Protein AF-A0A529XV09-F1 (afdb_monomer_lite)

pLDDT: mean 88.76, std 7.76, range [55.12, 96.38]

Foldseek 3Di:
DLVVQLVCVLVVVDDDDDDCVVCVVVCVVVSDHDPDDDDDDDPDDDDDDDDADADDPVVLVVLVVVCVVVVHDPVVSVCRRHHND

Secondary structure (DSSP, 8-state):
-HHHHHHHHHTTS------HHHHHHHHHTTSS-------PPP-PPP-----SSPPPHHHHHHHHHHHHHTT--HHHHHHHHH---

Sequence (85 aa):
DYNLVLDAAAHGLGIALARPPLTADQLRSGRIVAVDERVALNPVSYWMDRPIGRPRAAATDLARRIAEQAGLAREKLEAFLQDDV

Radius of gyration: 18.3 Å; chains: 1; bounding box: 39×25×45 Å

Structure (mmCIF, N/CA/C/O backbone):
data_AF-A0A529XV09-F1
#
_entry.id   AF-A0A529XV09-F1
#
loop_
_atom_site.group_PDB
_atom_site.id
_atom_site.type_symbol
_atom_site.label_atom_id
_atom_site.label_alt_id
_atom_site.label_comp_id
_atom_site.label_asym_id
_atom_site.label_entity_id
_atom_site.label_seq_id
_atom_site.pdbx_PDB_ins_code
_atom_site.Cartn_x
_atom_site.Cartn_y
_atom_site.Cartn_z
_atom_site.occupancy
_atom_site.B_iso_or_equiv
_atom_site.auth_seq_id
_atom_site.auth_comp_id
_atom_site.auth_asym_id
_atom_site.auth_atom_id
_atom_site.pdbx_PDB_model_num
ATOM 1 N N . ASP A 1 1 ? 9.516 -1.490 16.760 1.00 71.38 1 ASP A N 1
ATOM 2 C CA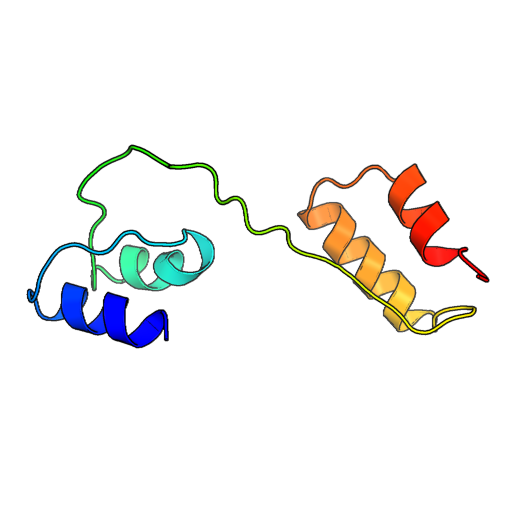 . ASP A 1 1 ? 8.884 -2.324 15.720 1.00 71.38 1 ASP A CA 1
ATOM 3 C C . ASP A 1 1 ? 7.439 -1.871 15.552 1.00 71.38 1 ASP A C 1
ATOM 5 O O . ASP A 1 1 ? 6.825 -1.484 16.541 1.00 71.38 1 ASP A O 1
ATOM 9 N N . TYR A 1 2 ? 6.925 -1.856 14.325 1.00 73.69 2 TYR A N 1
ATOM 10 C CA . TYR A 1 2 ? 5.550 -1.460 14.027 1.00 73.69 2 TYR A CA 1
ATOM 11 C C . TYR A 1 2 ? 4.520 -2.440 14.597 1.00 73.69 2 TYR A C 1
ATOM 13 O O . TYR A 1 2 ? 3.451 -2.028 15.045 1.00 73.69 2 TYR A O 1
ATOM 21 N N . ASN A 1 3 ? 4.875 -3.726 14.635 1.00 83.44 3 ASN A N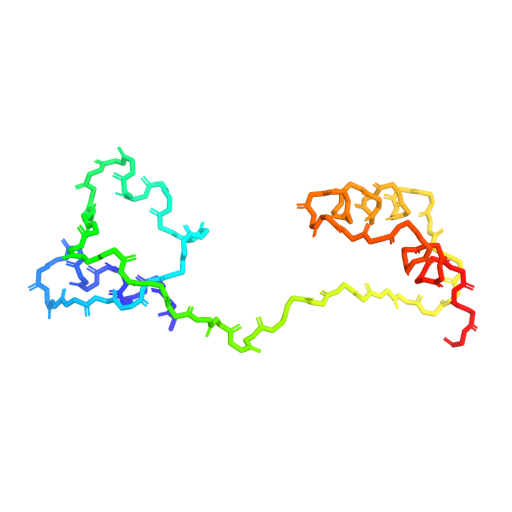 1
ATOM 22 C CA . ASN A 1 3 ? 3.992 -4.780 15.123 1.00 83.44 3 ASN A CA 1
ATOM 23 C C . ASN A 1 3 ? 3.672 -4.602 16.611 1.00 83.44 3 ASN A C 1
ATOM 25 O O . ASN A 1 3 ? 2.515 -4.703 16.999 1.00 83.44 3 ASN A O 1
ATOM 29 N N . LEU A 1 4 ? 4.664 -4.207 17.419 1.00 89.12 4 LEU A N 1
ATOM 30 C CA . LEU A 1 4 ? 4.481 -3.964 18.853 1.00 89.12 4 LEU A CA 1
ATOM 31 C C . LEU A 1 4 ? 3.445 -2.863 19.135 1.00 89.12 4 LEU A C 1
ATOM 33 O O . LEU A 1 4 ? 2.647 -2.978 20.060 1.00 89.12 4 LEU A O 1
ATOM 37 N N . VAL A 1 5 ? 3.451 -1.791 18.336 1.00 90.38 5 VAL A N 1
ATOM 38 C CA . VAL A 1 5 ? 2.513 -0.671 18.503 1.00 90.38 5 VAL A CA 1
ATOM 39 C C . VAL A 1 5 ? 1.092 -1.091 18.117 1.00 90.38 5 VAL A C 1
ATOM 41 O O . VAL A 1 5 ? 0.137 -0.723 18.799 1.00 90.38 5 VAL A O 1
ATOM 44 N N . LEU A 1 6 ? 0.945 -1.894 17.057 1.00 89.69 6 LEU A N 1
ATOM 45 C CA . LEU A 1 6 ? -0.353 -2.446 16.661 1.00 89.69 6 LEU A CA 1
ATOM 46 C C . LEU A 1 6 ? -0.890 -3.443 17.693 1.00 89.69 6 LEU A C 1
ATOM 48 O O . LEU A 1 6 ? -2.082 -3.418 17.987 1.00 89.69 6 LEU A O 1
ATOM 52 N N . ASP A 1 7 ? -0.027 -4.268 18.285 1.00 92.25 7 ASP A N 1
ATOM 53 C CA . ASP A 1 7 ? -0.409 -5.195 19.354 1.00 92.25 7 ASP A CA 1
ATOM 54 C C . ASP A 1 7 ? -0.868 -4.454 20.614 1.00 92.25 7 ASP A C 1
ATOM 56 O O . ASP A 1 7 ? -1.893 -4.805 21.196 1.00 92.25 7 ASP A O 1
ATOM 60 N N . ALA A 1 8 ? -0.171 -3.380 20.995 1.00 93.06 8 ALA A N 1
ATOM 61 C CA . ALA A 1 8 ? -0.589 -2.531 22.105 1.00 93.06 8 ALA A CA 1
ATOM 62 C C . ALA A 1 8 ? -1.981 -1.918 21.863 1.00 93.06 8 ALA A C 1
ATOM 64 O O . ALA A 1 8 ? -2.839 -1.958 22.748 1.00 93.06 8 ALA A O 1
ATOM 65 N N . ALA A 1 9 ? -2.238 -1.408 20.654 1.00 93.88 9 ALA A N 1
ATOM 66 C CA . ALA A 1 9 ? -3.550 -0.880 20.281 1.00 93.88 9 ALA A CA 1
ATOM 67 C C . ALA A 1 9 ? -4.639 -1.970 20.290 1.00 93.88 9 ALA A C 1
ATOM 69 O O . ALA A 1 9 ? -5.724 -1.752 20.826 1.00 93.88 9 ALA A O 1
ATOM 70 N N . ALA A 1 10 ? -4.336 -3.168 19.780 1.00 93.75 10 ALA A N 1
ATOM 71 C CA . ALA A 1 10 ? -5.250 -4.313 19.799 1.00 93.75 10 ALA A CA 1
ATOM 72 C C . ALA A 1 10 ? -5.581 -4.808 21.222 1.00 93.75 10 ALA A C 1
ATOM 74 O O . ALA A 1 10 ? -6.600 -5.461 21.429 1.00 93.75 10 ALA A O 1
ATOM 75 N N . HIS A 1 11 ? -4.738 -4.508 22.214 1.00 95.56 11 HIS A N 1
ATOM 76 C CA . HIS A 1 11 ? -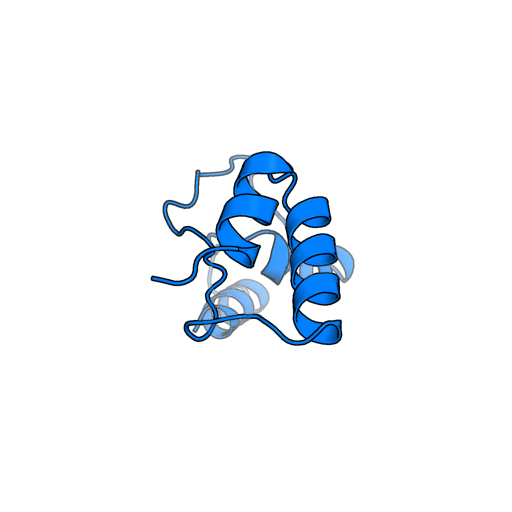4.986 -4.789 23.634 1.00 95.56 11 HIS A CA 1
ATOM 77 C C . HIS A 1 11 ? -5.583 -3.600 24.400 1.00 95.56 11 HIS A C 1
ATOM 79 O O . HIS A 1 11 ? -5.651 -3.627 25.627 1.00 95.56 11 HIS A O 1
ATOM 85 N N . GLY A 1 12 ? -6.039 -2.561 23.695 1.00 94.31 12 GLY A N 1
ATOM 86 C CA . GLY A 1 12 ? -6.720 -1.419 24.304 1.00 94.31 12 GLY A CA 1
ATOM 87 C C . GLY A 1 12 ? -5.790 -0.447 25.030 1.00 94.31 12 GLY A C 1
ATOM 88 O O . GLY A 1 12 ? -6.263 0.372 25.812 1.00 94.31 12 GLY A O 1
ATOM 89 N N . LEU A 1 13 ? -4.478 -0.502 24.775 1.00 95.50 13 LEU A N 1
ATOM 90 C CA . LEU A 1 13 ? -3.501 0.394 25.407 1.00 95.50 13 LEU A CA 1
ATOM 91 C C . LEU A 1 13 ? -3.443 1.788 24.754 1.00 95.50 13 LEU A C 1
ATOM 93 O O . LEU A 1 13 ? -2.730 2.660 25.247 1.00 95.50 13 LEU A O 1
ATOM 97 N N . GLY A 1 14 ? -4.169 2.018 23.654 1.00 93.81 14 GLY A N 1
ATOM 98 C CA . GLY A 1 14 ? -4.268 3.330 23.012 1.00 93.81 14 GLY A CA 1
ATOM 99 C C . GLY A 1 14 ? -4.614 3.274 21.524 1.00 93.81 14 GLY A C 1
ATOM 100 O O . GLY A 1 14 ? -5.064 2.254 21.008 1.00 93.81 14 GLY A O 1
ATOM 101 N N . ILE A 1 15 ? -4.383 4.396 20.835 1.00 93.50 15 ILE A N 1
ATOM 102 C CA . ILE A 1 15 ? -4.578 4.558 19.387 1.00 93.50 15 ILE A CA 1
ATOM 103 C C . ILE A 1 15 ? -3.207 4.605 18.706 1.00 93.50 15 ILE A C 1
ATOM 105 O O . ILE A 1 15 ? -2.302 5.299 19.167 1.00 93.50 15 ILE A O 1
ATOM 109 N N . ALA A 1 16 ? -3.066 3.892 17.589 1.00 92.25 16 ALA A N 1
ATOM 110 C CA . ALA A 1 16 ? -1.840 3.849 16.800 1.00 92.25 16 ALA A CA 1
ATOM 111 C C . ALA A 1 16 ? -2.036 4.503 15.428 1.00 92.25 16 ALA A C 1
ATOM 113 O O . ALA A 1 16 ? -2.997 4.197 14.722 1.00 92.25 16 ALA A O 1
ATOM 114 N N . LEU A 1 17 ? -1.083 5.344 15.007 1.00 89.94 17 LEU A N 1
ATOM 115 C CA . LEU A 1 17 ? -0.998 5.776 13.612 1.00 89.94 17 LEU A CA 1
ATOM 116 C C . LEU A 1 17 ? -0.434 4.626 12.776 1.00 89.94 17 LEU A C 1
ATOM 118 O O . LEU A 1 17 ? 0.747 4.284 12.902 1.00 89.94 17 LEU A O 1
ATOM 122 N N . ALA A 1 18 ? -1.294 4.042 11.942 1.00 88.06 18 ALA A N 1
ATOM 123 C CA . ALA A 1 18 ? -1.039 2.809 11.214 1.00 88.06 18 ALA A CA 1
ATOM 124 C C . ALA A 1 18 ? -0.703 3.020 9.713 1.00 88.06 18 ALA A C 1
ATOM 126 O O . ALA A 1 18 ? -1.171 3.969 9.089 1.00 88.06 18 ALA A O 1
ATOM 127 N N . ARG A 1 19 ? 0.086 2.119 9.109 1.00 85.06 19 ARG A N 1
ATOM 128 C CA . ARG A 1 19 ? 0.429 2.104 7.683 1.00 85.06 19 ARG A CA 1
ATOM 129 C C . ARG A 1 19 ? -0.537 1.137 7.009 1.00 85.06 19 ARG A C 1
ATOM 131 O O . ARG A 1 19 ? -0.463 -0.050 7.332 1.00 85.06 19 ARG A O 1
ATOM 138 N N . PRO A 1 20 ? -1.380 1.589 6.065 1.00 77.81 20 PRO A N 1
ATOM 139 C CA . PRO A 1 20 ? -2.435 0.757 5.489 1.00 77.81 20 PRO A CA 1
ATOM 140 C C . PRO A 1 20 ? -1.994 -0.639 5.001 1.00 77.81 20 PRO A C 1
ATOM 142 O O . PRO A 1 20 ? -2.696 -1.605 5.302 1.00 77.81 20 PRO A O 1
ATOM 145 N N . PRO A 1 21 ? -0.818 -0.820 4.353 1.00 78.19 21 PRO A N 1
ATOM 146 C CA . PRO A 1 21 ? -0.376 -2.155 3.936 1.00 78.19 21 PRO A CA 1
ATOM 147 C C . PRO A 1 21 ? -0.150 -3.137 5.095 1.00 78.19 21 PRO A C 1
ATOM 149 O O . PRO A 1 21 ? -0.261 -4.340 4.903 1.00 78.19 21 PRO A O 1
ATOM 152 N N . LEU A 1 22 ? 0.169 -2.643 6.295 1.00 81.12 22 LEU A N 1
ATOM 153 C CA . LEU A 1 22 ? 0.476 -3.471 7.467 1.00 81.12 22 LEU A CA 1
ATOM 154 C C . LEU A 1 22 ? -0.763 -3.784 8.317 1.00 81.12 22 LEU A C 1
ATOM 156 O O . LEU A 1 22 ? -0.711 -4.652 9.187 1.00 81.12 22 LEU A O 1
ATOM 160 N N . THR A 1 23 ? -1.875 -3.082 8.089 1.00 88.50 23 THR A N 1
ATOM 161 C CA . THR A 1 23 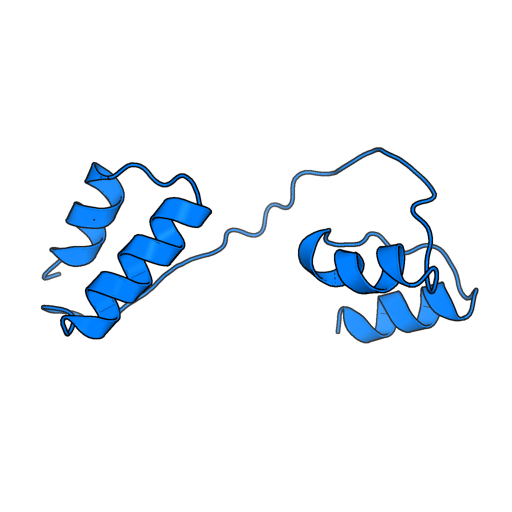? -3.106 -3.236 8.877 1.00 88.50 23 THR A CA 1
ATOM 162 C C . THR A 1 23 ? -4.257 -3.877 8.132 1.00 88.50 23 THR A C 1
ATOM 164 O O . THR A 1 23 ? -5.223 -4.263 8.785 1.00 88.50 23 THR A O 1
ATOM 167 N N . ALA A 1 24 ? -4.166 -4.038 6.809 1.00 89.44 24 ALA A N 1
ATOM 168 C CA . ALA A 1 24 ? -5.253 -4.568 5.988 1.00 89.44 24 ALA A CA 1
ATOM 169 C C . ALA A 1 24 ? -5.840 -5.879 6.545 1.00 89.44 24 ALA A C 1
ATOM 171 O O . ALA A 1 24 ? -7.056 -6.008 6.663 1.00 89.44 24 ALA A O 1
ATOM 172 N N . ASP A 1 25 ? -4.994 -6.832 6.935 1.00 90.38 25 ASP A N 1
ATOM 173 C CA . ASP A 1 25 ? -5.441 -8.131 7.454 1.00 90.38 25 ASP A CA 1
ATOM 174 C C . ASP A 1 25 ? -6.073 -8.020 8.846 1.00 90.38 25 ASP A C 1
ATOM 176 O O . ASP A 1 25 ? -7.076 -8.673 9.124 1.00 90.38 25 ASP A O 1
ATOM 180 N N . GLN A 1 26 ? -5.526 -7.155 9.702 1.00 91.19 26 GLN A N 1
ATOM 181 C CA . GLN A 1 26 ? -6.025 -6.946 11.063 1.00 91.19 26 GLN A CA 1
ATOM 182 C C . GLN A 1 26 ? -7.351 -6.176 11.090 1.00 91.19 26 GLN A C 1
ATOM 184 O O . GLN A 1 26 ? -8.196 -6.432 11.944 1.00 91.19 26 GLN A O 1
ATOM 189 N N . LEU A 1 27 ? -7.544 -5.256 10.141 1.00 92.25 27 LEU A N 1
ATOM 190 C CA . LEU A 1 27 ? -8.815 -4.570 9.918 1.00 92.25 27 LEU A CA 1
ATOM 191 C C . LEU A 1 27 ? -9.870 -5.550 9.395 1.00 92.25 27 LEU A C 1
ATOM 193 O O . LEU A 1 27 ? -10.979 -5.586 9.918 1.00 92.25 27 LEU A O 1
ATOM 197 N N . ARG A 1 28 ? -9.524 -6.395 8.409 1.00 93.56 28 ARG A N 1
ATOM 198 C CA . ARG A 1 28 ? -10.452 -7.415 7.884 1.00 93.56 28 ARG A CA 1
ATOM 199 C C . ARG A 1 28 ? -10.854 -8.451 8.931 1.00 93.56 28 ARG A C 1
ATOM 201 O O . ARG A 1 28 ? -11.987 -8.915 8.899 1.00 93.56 28 ARG A O 1
ATOM 208 N N . SER A 1 29 ? -9.950 -8.827 9.835 1.00 94.50 29 SER A N 1
ATOM 209 C CA . SER A 1 29 ? -10.257 -9.775 10.912 1.00 94.50 29 SER A CA 1
ATOM 210 C C . SER A 1 29 ? -11.029 -9.155 12.079 1.00 94.50 29 SER A C 1
ATOM 212 O O . SER A 1 29 ? -11.469 -9.885 12.962 1.00 94.50 29 SER A O 1
ATOM 214 N N . GLY A 1 30 ? -11.180 -7.826 12.110 1.00 93.81 30 GLY A N 1
ATOM 215 C CA . GLY A 1 30 ? -11.793 -7.105 13.225 1.00 93.81 30 GLY A CA 1
ATOM 216 C C . GLY A 1 30 ? -10.916 -7.033 14.479 1.00 93.81 30 GLY A C 1
ATOM 217 O O . GLY A 1 30 ? -11.399 -6.619 15.529 1.00 93.81 30 GLY A O 1
ATOM 218 N N . ARG A 1 31 ? -9.632 -7.414 14.395 1.00 93.19 31 ARG A N 1
ATOM 219 C CA . ARG A 1 31 ? -8.684 -7.320 15.520 1.00 93.19 31 ARG A CA 1
ATOM 220 C C . ARG A 1 31 ? -8.442 -5.871 15.946 1.00 93.19 31 ARG A C 1
ATOM 222 O O . ARG A 1 31 ? -8.210 -5.602 17.119 1.00 93.19 31 ARG A O 1
ATOM 229 N N . ILE A 1 32 ? -8.473 -4.955 14.984 1.00 92.62 32 ILE A N 1
ATOM 230 C CA . ILE A 1 32 ? -8.415 -3.506 15.187 1.00 92.62 32 ILE A CA 1
ATOM 231 C C . ILE A 1 32 ? -9.460 -2.837 14.296 1.00 92.62 32 ILE A C 1
ATOM 233 O O . ILE A 1 32 ? -9.930 -3.430 13.325 1.00 92.62 32 ILE A O 1
ATOM 237 N N . VAL A 1 33 ? -9.777 -1.579 14.591 1.00 93.38 33 VAL A N 1
ATOM 238 C CA . VAL A 1 33 ? -10.692 -0.757 13.793 1.00 93.38 33 VAL A CA 1
ATOM 239 C C . VAL A 1 33 ? -10.054 0.597 13.488 1.00 93.38 33 VAL A C 1
ATOM 241 O O . VAL A 1 33 ? -9.305 1.137 14.304 1.00 93.38 33 VAL A O 1
ATOM 244 N N . ALA A 1 34 ? -10.334 1.146 12.305 1.00 93.00 34 ALA A N 1
ATOM 245 C CA . ALA A 1 34 ? -9.989 2.526 11.990 1.00 93.00 34 ALA A CA 1
ATOM 246 C C . ALA A 1 34 ? -10.936 3.462 12.754 1.00 93.00 34 ALA A C 1
ATOM 248 O O . ALA A 1 34 ? -12.150 3.391 12.589 1.00 93.00 34 ALA A O 1
ATOM 249 N N . VAL A 1 35 ? -10.373 4.321 13.602 1.00 93.06 35 VAL A N 1
ATOM 250 C CA . VAL A 1 35 ? -11.136 5.289 14.411 1.00 93.06 35 VAL A CA 1
ATOM 251 C C . VAL A 1 35 ? -11.244 6.670 13.755 1.00 93.06 35 VAL A C 1
ATOM 253 O O . VAL A 1 35 ? -11.979 7.518 14.247 1.00 93.06 35 VAL A O 1
ATOM 256 N N . ASP A 1 36 ? -10.502 6.906 12.668 1.00 91.81 36 ASP A N 1
ATOM 257 C CA . ASP A 1 36 ? -10.446 8.169 11.928 1.00 91.81 36 ASP A CA 1
ATOM 258 C C . ASP A 1 36 ? -10.091 7.900 10.453 1.00 91.81 36 ASP A C 1
ATOM 260 O O . ASP A 1 36 ? -9.333 6.972 10.160 1.00 91.81 36 ASP A O 1
ATOM 264 N N . GLU A 1 37 ? -10.629 8.701 9.530 1.00 89.12 37 GLU A N 1
ATOM 265 C CA . GLU A 1 37 ? -10.423 8.557 8.078 1.00 89.12 37 GLU A CA 1
ATOM 266 C C . GLU A 1 37 ? -9.231 9.368 7.544 1.00 89.12 37 GLU A C 1
ATOM 268 O O . GLU A 1 37 ? -8.822 9.205 6.392 1.00 89.12 37 GLU A O 1
ATOM 273 N N . ARG A 1 38 ? -8.655 10.263 8.354 1.00 89.19 38 ARG A N 1
ATOM 274 C CA . ARG A 1 38 ? -7.552 11.130 7.932 1.00 89.19 38 ARG A CA 1
ATOM 275 C C . ARG A 1 38 ? -6.285 10.313 7.705 1.00 89.19 38 ARG A C 1
ATOM 277 O O . ARG A 1 38 ? -5.795 9.615 8.590 1.00 89.19 38 ARG A O 1
ATOM 284 N N . VAL A 1 39 ? -5.694 10.490 6.526 1.00 85.69 39 VAL A N 1
ATOM 285 C CA . VAL A 1 39 ? -4.418 9.879 6.147 1.00 85.69 39 VAL A CA 1
ATOM 286 C C . VAL A 1 39 ? -3.355 10.965 6.034 1.00 85.69 39 VAL A C 1
ATOM 288 O O . VAL A 1 39 ? -3.543 11.967 5.346 1.00 85.69 39 VAL A O 1
ATOM 291 N N . ALA A 1 40 ? -2.220 10.760 6.700 1.00 84.19 40 ALA A N 1
ATOM 292 C CA . ALA A 1 40 ? -1.038 11.595 6.524 1.00 84.19 40 ALA A CA 1
ATOM 293 C C . ALA A 1 40 ? -0.144 11.018 5.419 1.00 84.19 40 ALA A C 1
ATOM 295 O O . ALA A 1 40 ? 0.046 9.801 5.334 1.00 84.19 40 ALA A O 1
ATOM 296 N N . LEU A 1 41 ? 0.447 11.891 4.598 1.00 79.81 41 LEU A N 1
ATOM 297 C CA . LEU A 1 41 ? 1.480 11.476 3.654 1.00 79.81 41 LEU A CA 1
ATOM 298 C C . LEU A 1 41 ? 2.681 10.936 4.429 1.00 79.81 41 LEU A C 1
ATOM 300 O O . LEU A 1 41 ? 3.220 11.595 5.318 1.00 79.81 41 LEU A O 1
ATOM 304 N N . ASN A 1 42 ? 3.101 9.726 4.080 1.00 73.44 42 ASN A N 1
ATOM 305 C CA . ASN A 1 42 ? 4.307 9.143 4.635 1.00 73.44 42 ASN A CA 1
ATOM 306 C C . ASN A 1 42 ? 5.520 9.687 3.856 1.00 73.44 42 ASN A C 1
ATOM 308 O O . ASN A 1 42 ? 5.604 9.429 2.656 1.00 73.44 42 ASN A O 1
ATOM 312 N N . PRO A 1 43 ? 6.471 10.398 4.495 1.00 74.31 43 PRO A N 1
ATOM 313 C CA . PRO A 1 43 ? 7.669 10.895 3.813 1.00 74.31 43 PRO A CA 1
ATOM 314 C C . PRO A 1 43 ? 8.640 9.769 3.421 1.00 74.31 43 PRO A C 1
ATOM 316 O O . PRO A 1 43 ? 9.599 9.999 2.686 1.00 74.31 43 PRO A O 1
ATOM 319 N N . VAL A 1 44 ? 8.427 8.546 3.920 1.00 72.38 44 VAL A N 1
ATOM 320 C CA . VAL A 1 44 ? 9.268 7.393 3.601 1.00 72.38 44 VAL A CA 1
ATOM 321 C C . VAL A 1 44 ? 8.974 6.917 2.183 1.00 72.38 44 VAL A C 1
ATOM 323 O O . VAL A 1 44 ? 7.879 6.446 1.882 1.00 72.38 44 VAL A O 1
ATOM 326 N N . SER A 1 45 ? 9.990 7.006 1.331 1.00 74.38 45 SER A N 1
ATOM 327 C CA . SER A 1 45 ? 9.959 6.482 -0.033 1.00 74.38 45 SER A CA 1
ATOM 328 C C . SER A 1 45 ? 10.362 5.006 -0.058 1.00 74.38 45 SER A C 1
ATOM 330 O O . SER A 1 45 ? 11.261 4.588 0.675 1.00 74.38 45 SER A O 1
ATOM 332 N N . TYR A 1 46 ? 9.701 4.220 -0.908 1.00 81.56 46 TYR A N 1
ATOM 333 C CA . TYR A 1 46 ? 10.141 2.870 -1.255 1.00 81.56 46 TYR A CA 1
ATOM 334 C C . TYR A 1 46 ? 11.117 2.953 -2.426 1.00 81.56 46 TYR A C 1
ATOM 336 O O . TYR A 1 46 ? 10.834 3.618 -3.422 1.00 81.56 46 TYR A O 1
ATOM 344 N N . TRP A 1 47 ? 12.249 2.265 -2.307 1.00 87.00 47 TRP A N 1
ATOM 345 C CA . TRP A 1 47 ? 13.295 2.240 -3.325 1.00 87.00 47 TRP A CA 1
ATOM 346 C C . TRP A 1 47 ? 13.489 0.814 -3.822 1.00 87.00 47 TRP A C 1
ATOM 348 O O . TRP A 1 47 ? 13.412 -0.140 -3.048 1.00 87.00 47 TRP A O 1
ATOM 358 N N . MET A 1 48 ? 13.734 0.685 -5.120 1.00 90.25 48 MET A N 1
ATOM 359 C CA . MET A 1 48 ? 14.178 -0.553 -5.740 1.00 90.25 48 MET A CA 1
ATOM 360 C C . MET A 1 48 ? 15.604 -0.318 -6.210 1.00 90.25 48 MET A C 1
ATOM 362 O O . MET A 1 48 ? 15.856 0.649 -6.924 1.00 90.25 48 MET A O 1
ATOM 366 N N . ASP A 1 49 ? 16.511 -1.185 -5.781 1.00 91.06 49 ASP A N 1
ATOM 367 C CA . ASP A 1 49 ? 17.929 -1.109 -6.108 1.00 91.06 49 ASP A CA 1
ATOM 368 C C . ASP A 1 49 ? 18.383 -2.414 -6.765 1.00 91.06 49 ASP A C 1
ATOM 370 O O . ASP A 1 49 ? 17.719 -3.454 -6.645 1.00 91.06 49 ASP A O 1
ATOM 374 N N . ARG A 1 50 ? 19.497 -2.362 -7.489 1.00 89.94 50 ARG A N 1
ATOM 375 C CA . ARG A 1 50 ? 20.093 -3.529 -8.132 1.00 89.94 50 ARG A CA 1
ATOM 376 C C . ARG A 1 50 ? 21.613 -3.401 -8.226 1.00 89.94 50 ARG A C 1
ATOM 378 O O . ARG A 1 50 ? 22.137 -2.295 -8.231 1.00 89.94 50 ARG A O 1
ATOM 385 N N . PRO A 1 51 ? 22.329 -4.525 -8.388 1.00 88.00 51 PRO A N 1
ATOM 386 C CA . PRO A 1 51 ? 23.740 -4.479 -8.741 1.00 88.00 51 PRO A CA 1
ATOM 387 C C . PRO A 1 51 ? 23.986 -3.737 -10.064 1.00 88.00 51 PRO A C 1
ATOM 389 O O . PRO A 1 51 ? 23.137 -3.752 -10.965 1.00 88.00 51 PRO A O 1
ATOM 392 N N . ILE A 1 52 ? 25.184 -3.160 -10.175 1.00 86.50 52 ILE A N 1
ATOM 393 C CA . ILE A 1 52 ? 25.704 -2.553 -11.406 1.00 86.50 52 ILE A CA 1
ATOM 394 C C . ILE A 1 52 ? 25.752 -3.603 -12.523 1.00 86.50 52 ILE A C 1
ATOM 396 O O . ILE A 1 52 ? 26.090 -4.771 -12.294 1.00 86.50 52 ILE A O 1
ATOM 400 N N . GLY A 1 53 ? 25.423 -3.166 -13.739 1.00 86.31 53 GLY A N 1
ATOM 401 C CA . GLY A 1 53 ? 25.398 -3.989 -14.942 1.00 86.31 53 GLY A CA 1
ATOM 402 C C . GLY A 1 53 ? 24.082 -4.733 -15.173 1.00 86.31 53 GLY A C 1
ATOM 403 O O . GLY A 1 53 ? 23.111 -4.633 -14.420 1.00 86.31 53 GLY A O 1
ATOM 404 N N . ARG A 1 54 ? 24.043 -5.496 -16.269 1.00 86.69 54 ARG A N 1
ATOM 405 C CA . ARG A 1 54 ? 22.796 -6.052 -16.801 1.00 86.69 54 ARG A CA 1
ATOM 406 C C . ARG A 1 54 ? 22.107 -7.018 -15.818 1.00 86.69 54 ARG A C 1
ATOM 408 O O . ARG A 1 54 ? 22.657 -8.085 -15.526 1.00 86.69 54 ARG A O 1
ATOM 415 N N . PRO A 1 55 ? 20.865 -6.735 -15.378 1.00 91.19 55 PRO A N 1
ATOM 416 C CA . PRO A 1 55 ? 20.121 -7.659 -14.533 1.00 91.19 55 PRO A CA 1
ATOM 417 C C . PRO A 1 55 ? 19.770 -8.950 -15.287 1.00 91.19 55 PRO A C 1
ATOM 419 O O . PRO A 1 55 ? 19.482 -8.953 -16.485 1.00 91.19 55 PRO A O 1
ATOM 422 N N . ARG A 1 56 ? 19.741 -10.071 -14.556 1.00 93.38 56 ARG A N 1
ATOM 423 C CA . ARG A 1 56 ? 19.208 -11.349 -15.059 1.00 93.38 56 ARG A CA 1
ATOM 424 C C . ARG A 1 56 ? 17.746 -11.191 -15.489 1.00 93.38 56 ARG A C 1
ATOM 426 O O . ARG A 1 56 ? 16.994 -10.484 -14.821 1.00 93.38 56 ARG A O 1
ATOM 433 N N . ALA A 1 57 ? 17.316 -11.946 -16.501 1.00 93.75 57 ALA A N 1
ATOM 434 C CA . ALA A 1 57 ? 15.948 -11.878 -17.031 1.00 93.75 57 ALA A CA 1
ATOM 435 C C . ALA A 1 57 ? 14.867 -11.977 -15.934 1.00 93.75 57 ALA A C 1
ATOM 437 O O . ALA A 1 57 ? 13.982 -11.135 -15.850 1.00 93.75 57 ALA A O 1
ATOM 438 N N . ALA A 1 58 ? 15.013 -12.919 -14.997 1.00 95.31 58 ALA A N 1
ATOM 439 C CA . ALA A 1 58 ? 14.073 -13.068 -13.884 1.00 95.31 58 ALA A CA 1
ATOM 440 C C . ALA A 1 58 ? 13.999 -11.838 -12.949 1.00 95.31 58 ALA A C 1
ATOM 442 O O . ALA A 1 58 ? 12.950 -11.568 -12.365 1.00 95.31 58 ALA A O 1
ATOM 443 N N . ALA A 1 59 ? 15.099 -11.096 -12.781 1.00 94.62 59 ALA A N 1
ATOM 444 C CA . ALA A 1 59 ? 15.108 -9.860 -11.998 1.00 94.62 59 ALA A CA 1
ATOM 445 C C . ALA A 1 59 ? 14.440 -8.719 -12.774 1.00 94.62 59 ALA A C 1
ATOM 447 O O . ALA A 1 59 ? 13.662 -7.971 -12.190 1.00 94.62 59 ALA A O 1
ATOM 448 N N . THR A 1 60 ? 14.669 -8.638 -14.088 1.00 94.81 60 THR A N 1
ATOM 449 C CA . THR A 1 60 ? 13.962 -7.718 -14.990 1.00 94.81 60 THR A CA 1
ATOM 450 C C . THR A 1 60 ? 12.447 -7.926 -14.930 1.00 94.81 60 THR A C 1
ATOM 452 O O . THR A 1 60 ? 11.694 -6.965 -14.783 1.00 94.81 60 THR A O 1
ATOM 455 N N . ASP A 1 61 ? 11.989 -9.177 -14.979 1.00 96.38 61 ASP A N 1
ATOM 456 C CA . ASP A 1 61 ? 10.561 -9.502 -14.924 1.00 96.38 61 ASP A CA 1
ATOM 457 C C . ASP A 1 61 ? 9.946 -9.180 -13.557 1.00 96.38 61 ASP A C 1
ATOM 459 O O . ASP A 1 61 ? 8.812 -8.707 -13.467 1.00 96.38 61 ASP A O 1
ATOM 463 N N . LEU A 1 62 ? 10.690 -9.383 -12.464 1.00 95.81 62 LEU A N 1
ATOM 464 C CA . LEU A 1 62 ? 10.258 -8.942 -11.138 1.00 95.81 62 LEU A CA 1
ATOM 465 C C . LEU A 1 62 ? 10.157 -7.413 -11.053 1.00 95.81 62 LEU A C 1
ATOM 467 O O . LEU A 1 62 ? 9.130 -6.914 -10.598 1.00 95.81 62 LEU A O 1
ATOM 471 N N . ALA A 1 63 ? 11.169 -6.686 -11.526 1.00 95.38 63 ALA A N 1
ATOM 472 C CA . ALA A 1 63 ? 11.173 -5.226 -11.525 1.00 95.38 63 ALA A CA 1
ATOM 473 C C . ALA A 1 63 ? 9.991 -4.653 -12.322 1.00 95.38 63 ALA A C 1
ATOM 475 O O . ALA A 1 63 ? 9.337 -3.722 -11.858 1.00 95.38 63 ALA A O 1
ATOM 476 N N . ARG A 1 64 ? 9.650 -5.258 -13.469 1.00 95.38 64 ARG A N 1
ATOM 477 C CA . ARG A 1 64 ? 8.465 -4.895 -14.266 1.00 95.38 64 ARG A CA 1
ATOM 478 C C . ARG A 1 64 ? 7.161 -5.069 -13.500 1.00 95.38 64 ARG A C 1
ATOM 480 O O . ARG A 1 64 ? 6.359 -4.143 -13.480 1.00 95.38 64 ARG A O 1
ATOM 487 N N . ARG A 1 65 ? 6.971 -6.210 -12.831 1.00 96.12 65 ARG A N 1
ATOM 488 C CA . ARG A 1 65 ? 5.762 -6.458 -12.027 1.00 96.12 65 ARG A CA 1
ATOM 489 C C . ARG A 1 65 ? 5.640 -5.473 -10.867 1.00 96.12 65 ARG A C 1
ATOM 491 O O . ARG A 1 65 ? 4.558 -4.956 -10.627 1.00 96.12 65 ARG A O 1
ATOM 498 N N . ILE A 1 66 ? 6.739 -5.184 -10.167 1.00 95.12 66 ILE A N 1
ATOM 499 C CA . ILE A 1 66 ? 6.739 -4.201 -9.071 1.00 95.12 66 ILE A CA 1
ATOM 500 C C . ILE A 1 66 ? 6.412 -2.802 -9.606 1.00 95.12 66 ILE A C 1
ATOM 502 O O . ILE A 1 66 ? 5.571 -2.116 -9.034 1.00 95.12 66 ILE A O 1
ATOM 506 N N . ALA A 1 67 ? 7.038 -2.390 -10.710 1.00 93.62 67 ALA A N 1
ATOM 507 C CA . ALA A 1 67 ? 6.806 -1.091 -11.336 1.00 93.62 67 ALA A CA 1
ATOM 508 C C . ALA A 1 67 ? 5.354 -0.909 -11.798 1.00 93.62 67 ALA A C 1
ATOM 510 O O . ALA A 1 67 ? 4.785 0.159 -11.592 1.00 93.62 67 ALA A O 1
ATOM 511 N N . GLU A 1 68 ? 4.743 -1.954 -12.360 1.00 95.00 68 GLU A N 1
ATOM 512 C CA . GLU A 1 68 ? 3.329 -1.958 -12.739 1.00 95.00 68 GLU A CA 1
ATOM 513 C C . GLU A 1 68 ? 2.418 -1.762 -11.521 1.00 95.00 68 GLU A C 1
ATOM 515 O O . GLU A 1 68 ? 1.560 -0.882 -11.534 1.00 95.00 68 GLU A O 1
ATOM 520 N N . GLN A 1 69 ? 2.652 -2.503 -10.432 1.00 91.81 69 GLN A N 1
ATOM 521 C CA . GLN A 1 69 ? 1.888 -2.337 -9.188 1.00 91.81 69 GLN A CA 1
ATOM 522 C C . GLN A 1 69 ? 2.109 -0.965 -8.532 1.00 91.81 69 GLN A C 1
ATOM 524 O O . GLN A 1 69 ? 1.219 -0.448 -7.861 1.00 91.81 69 GLN A O 1
ATOM 529 N N . ALA A 1 70 ? 3.283 -0.365 -8.732 1.00 89.69 70 ALA A N 1
ATOM 530 C CA . ALA A 1 70 ? 3.618 0.963 -8.230 1.00 89.69 70 ALA A CA 1
ATOM 531 C C . ALA A 1 70 ? 3.132 2.109 -9.139 1.00 89.69 70 ALA A C 1
ATOM 533 O O . ALA A 1 70 ? 3.322 3.272 -8.784 1.00 89.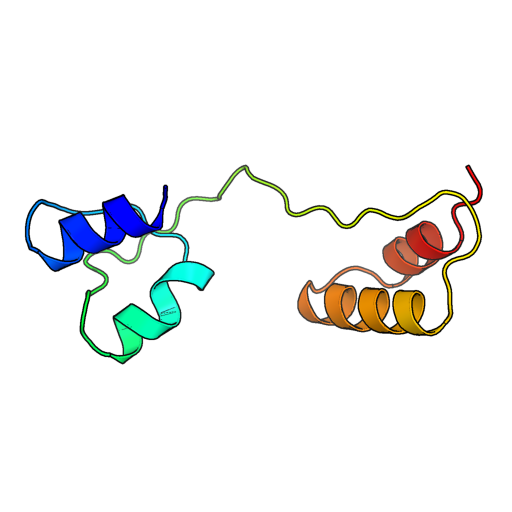69 70 ALA A O 1
ATOM 534 N N . GLY A 1 71 ? 2.553 1.815 -10.313 1.00 91.62 71 GLY A N 1
ATOM 535 C CA . GLY A 1 71 ? 2.166 2.832 -11.297 1.00 91.62 71 GLY A CA 1
ATOM 536 C C . GLY A 1 71 ? 3.353 3.634 -11.849 1.00 91.62 71 GLY A C 1
ATOM 537 O O . GLY A 1 71 ? 3.206 4.805 -12.199 1.00 91.62 71 GLY A O 1
ATOM 538 N N . LEU A 1 72 ? 4.549 3.039 -11.883 1.00 92.75 72 LEU A N 1
ATOM 539 C CA . LEU A 1 72 ? 5.766 3.701 -12.345 1.00 92.75 72 LEU A CA 1
ATOM 540 C C . LEU A 1 72 ? 5.750 3.862 -13.873 1.00 92.75 72 LEU A C 1
ATOM 542 O O . LEU A 1 72 ? 5.427 2.924 -14.603 1.00 92.75 72 LEU A O 1
ATOM 546 N N . ALA A 1 73 ? 6.173 5.030 -14.361 1.00 93.75 73 ALA A N 1
ATOM 547 C CA . ALA A 1 73 ? 6.334 5.283 -15.791 1.00 93.75 73 ALA A CA 1
ATOM 548 C C . ALA A 1 73 ? 7.305 4.276 -16.433 1.00 93.75 73 ALA A C 1
ATOM 550 O O . ALA A 1 73 ? 8.365 3.969 -15.871 1.00 93.75 73 ALA A O 1
ATOM 551 N N . ARG A 1 74 ? 6.955 3.782 -17.627 1.00 92.06 74 ARG A N 1
ATOM 552 C CA . ARG A 1 74 ? 7.727 2.748 -18.328 1.00 92.06 74 ARG A CA 1
ATOM 553 C C . ARG A 1 74 ? 9.148 3.217 -18.615 1.00 92.06 74 ARG A C 1
ATOM 555 O O . ARG A 1 74 ? 10.089 2.460 -18.422 1.00 92.06 74 ARG A O 1
ATOM 562 N N . GLU A 1 75 ? 9.303 4.471 -19.006 1.00 93.38 75 GLU A N 1
ATOM 563 C CA . GLU A 1 75 ? 10.577 5.095 -19.361 1.00 93.38 75 GLU A CA 1
ATOM 564 C C . GLU A 1 75 ? 11.535 5.096 -18.166 1.00 93.38 75 GLU A C 1
ATOM 566 O O . GLU A 1 75 ? 12.713 4.772 -18.302 1.00 93.38 75 GLU A O 1
ATOM 571 N N . LYS A 1 76 ? 11.009 5.386 -16.968 1.00 93.31 76 LYS A N 1
ATOM 572 C CA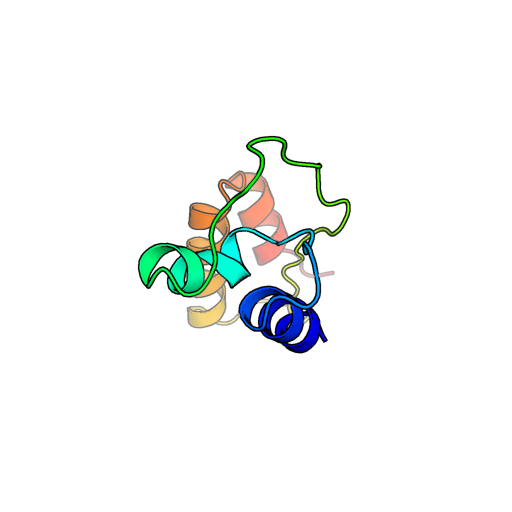 . LYS A 1 76 ? 11.787 5.372 -15.725 1.00 93.31 76 LYS A CA 1
ATOM 573 C C . LYS A 1 76 ? 12.241 3.959 -15.357 1.00 93.31 76 LYS A C 1
ATOM 575 O O . LYS A 1 76 ? 13.353 3.789 -14.864 1.00 93.31 76 LYS A O 1
ATOM 580 N N . LEU A 1 77 ? 11.403 2.952 -15.608 1.00 94.38 77 LEU A N 1
ATOM 581 C CA . LEU A 1 77 ? 11.777 1.554 -15.410 1.00 94.38 77 LEU A CA 1
ATOM 582 C C . LEU A 1 77 ? 12.853 1.105 -16.404 1.00 94.38 77 LEU A C 1
ATOM 584 O O . LEU A 1 77 ? 13.811 0.457 -15.996 1.00 94.38 77 LEU A O 1
ATOM 588 N N . GLU A 1 78 ? 12.705 1.414 -17.692 1.00 92.94 78 GLU A N 1
ATOM 589 C CA . GLU A 1 78 ? 13.688 0.999 -18.698 1.00 92.94 78 GLU A CA 1
ATOM 590 C C . GLU A 1 78 ? 15.049 1.661 -18.440 1.00 92.94 78 GLU A C 1
ATOM 592 O O . GLU A 1 78 ? 16.063 0.968 -18.481 1.00 92.94 78 GLU A O 1
ATOM 597 N N . ALA A 1 79 ? 15.077 2.941 -18.041 1.00 91.94 79 ALA A N 1
ATOM 598 C CA . ALA A 1 79 ? 16.300 3.599 -17.579 1.00 91.94 79 ALA A CA 1
ATOM 599 C C . ALA A 1 79 ? 16.925 2.854 -16.386 1.00 91.94 79 ALA A C 1
ATOM 601 O O . ALA A 1 79 ? 18.096 2.489 -16.431 1.00 91.94 79 ALA A O 1
ATOM 602 N N . PHE A 1 80 ? 16.125 2.526 -15.364 1.00 91.62 80 PHE A N 1
ATOM 603 C CA . PHE A 1 80 ? 16.583 1.733 -14.220 1.00 91.62 80 PHE A CA 1
ATOM 604 C C . PHE A 1 80 ? 17.141 0.361 -14.628 1.00 91.62 80 PHE A C 1
ATOM 606 O O . PHE A 1 80 ? 18.065 -0.127 -13.990 1.00 91.62 80 PHE A O 1
ATOM 613 N N . LEU A 1 81 ? 16.617 -0.287 -15.670 1.00 91.62 81 LEU A N 1
ATOM 614 C CA . LEU A 1 81 ? 17.066 -1.612 -16.123 1.00 91.62 81 LEU A CA 1
ATOM 615 C C . LEU A 1 81 ? 18.301 -1.577 -17.035 1.00 91.62 81 LEU A C 1
ATOM 617 O O . LEU A 1 81 ? 18.989 -2.594 -17.134 1.00 91.62 81 LEU A O 1
ATOM 621 N N . GLN A 1 82 ? 18.545 -0.449 -17.702 1.00 86.88 82 GLN A N 1
ATOM 622 C CA . GLN A 1 82 ? 19.654 -0.235 -18.639 1.00 86.88 82 GLN A CA 1
ATOM 623 C C . GLN A 1 82 ? 20.847 0.497 -18.014 1.00 86.88 82 GLN A C 1
ATOM 625 O O . GLN A 1 82 ? 21.883 0.588 -18.657 1.00 86.88 82 GLN A O 1
ATOM 630 N N . ASP A 1 83 ? 20.701 1.030 -16.798 1.00 77.12 83 ASP A N 1
ATOM 631 C CA . ASP A 1 83 ? 21.755 1.780 -16.108 1.00 77.12 83 ASP A CA 1
ATOM 632 C C . ASP A 1 83 ? 23.041 0.939 -15.920 1.00 77.12 83 ASP A C 1
ATOM 634 O O . ASP A 1 83 ? 23.098 0.004 -15.113 1.00 77.12 83 ASP A O 1
ATOM 638 N N . ASP A 1 84 ? 24.062 1.227 -16.717 1.00 62.38 84 ASP A N 1
ATOM 639 C CA . ASP A 1 84 ? 25.357 0.538 -16.675 1.00 62.38 84 ASP A CA 1
ATOM 640 C C . ASP A 1 84 ? 26.386 1.292 -15.806 1.00 62.38 84 ASP A C 1
ATOM 642 O O . ASP A 1 84 ? 27.568 0.942 -15.825 1.00 62.38 84 ASP A O 1
ATOM 646 N N . VAL A 1 85 ? 25.950 2.326 -15.069 1.00 55.12 85 VAL A N 1
ATOM 647 C CA . VAL A 1 85 ? 26.795 3.144 -14.178 1.00 55.12 85 VAL A CA 1
ATOM 648 C C . VAL A 1 85 ? 27.121 2.414 -12.878 1.00 55.12 85 VAL A C 1
ATOM 650 O O . VAL A 1 85 ? 26.201 1.825 -12.267 1.00 55.12 85 VAL A O 1
#